Protein AF-A0A1I4ENP5-F1 (afdb_monomer_lite)

pLDDT: mean 80.79, std 13.38, range [38.53, 94.62]

Structure (mmCIF, N/CA/C/O backbone):
data_AF-A0A1I4ENP5-F1
#
_entry.id   AF-A0A1I4ENP5-F1
#
loop_
_atom_site.group_PDB
_atom_site.id
_atom_site.type_symbol
_atom_site.label_atom_id
_atom_site.label_alt_id
_atom_site.label_comp_id
_atom_site.label_asym_id
_atom_site.label_entity_id
_atom_site.label_seq_id
_atom_site.pdbx_PDB_ins_code
_atom_site.Cartn_x
_atom_site.Cartn_y
_atom_site.Cartn_z
_atom_site.occupancy
_atom_site.B_iso_or_equiv
_atom_site.auth_seq_id
_atom_site.auth_comp_id
_atom_site.auth_asym_id
_atom_site.auth_atom_id
_atom_site.pdbx_PDB_model_num
ATOM 1 N N . MET A 1 1 ? 3.172 -10.224 19.661 1.00 40.22 1 MET A N 1
ATOM 2 C CA . MET A 1 1 ? 2.880 -9.260 18.584 1.00 40.22 1 MET A CA 1
ATOM 3 C C . MET A 1 1 ? 2.760 -10.050 17.300 1.00 40.22 1 MET A C 1
ATOM 5 O O . MET A 1 1 ? 3.697 -10.767 16.965 1.00 40.22 1 MET A O 1
ATOM 9 N N . THR A 1 2 ? 1.595 -10.000 16.664 1.00 59.25 2 THR A N 1
ATOM 10 C CA . THR A 1 2 ? 1.286 -10.740 15.434 1.00 59.25 2 THR A CA 1
ATOM 11 C C . THR A 1 2 ? 1.680 -9.872 14.241 1.00 59.25 2 THR A C 1
ATOM 13 O O . THR A 1 2 ? 1.396 -8.676 14.240 1.00 59.25 2 THR A O 1
ATOM 16 N N . ILE A 1 3 ? 2.383 -10.437 13.259 1.00 65.19 3 ILE A N 1
ATOM 17 C CA . ILE A 1 3 ? 2.750 -9.711 12.035 1.00 65.19 3 ILE A CA 1
ATOM 18 C C . ILE A 1 3 ? 1.456 -9.449 11.242 1.00 65.19 3 ILE A C 1
ATOM 20 O O . ILE A 1 3 ? 0.698 -10.401 11.052 1.00 65.19 3 ILE A O 1
ATOM 24 N N . PRO A 1 4 ? 1.172 -8.207 10.806 1.00 72.56 4 PRO A N 1
ATOM 25 C CA . PRO A 1 4 ? -0.016 -7.910 10.012 1.00 72.56 4 PRO A CA 1
ATOM 26 C C . PRO A 1 4 ? 0.021 -8.645 8.670 1.00 72.56 4 PRO A C 1
ATOM 28 O O . PRO A 1 4 ? 1.055 -8.686 7.999 1.00 72.56 4 PRO A O 1
ATOM 31 N N . GLU A 1 5 ? -1.119 -9.205 8.273 1.00 85.06 5 GLU A N 1
ATOM 32 C CA . GLU A 1 5 ? -1.274 -9.782 6.942 1.00 85.06 5 GLU A CA 1
ATOM 33 C C . GLU A 1 5 ? -1.386 -8.645 5.928 1.00 85.06 5 GLU A C 1
ATOM 35 O O . GLU A 1 5 ? -2.223 -7.747 6.071 1.00 85.06 5 GLU A O 1
ATOM 40 N N . LEU A 1 6 ? -0.522 -8.682 4.913 1.00 86.44 6 LEU A N 1
ATOM 41 C CA . LEU A 1 6 ? -0.458 -7.671 3.869 1.00 86.44 6 LEU A CA 1
ATOM 42 C C . LEU A 1 6 ? -0.759 -8.305 2.513 1.00 86.44 6 LEU A C 1
ATOM 44 O O . LEU A 1 6 ? -0.065 -9.225 2.079 1.00 86.44 6 LEU A O 1
ATOM 48 N N . VAL A 1 7 ? -1.778 -7.782 1.835 1.00 91.12 7 VAL A N 1
ATOM 49 C CA . VAL A 1 7 ? -2.186 -8.231 0.503 1.00 91.12 7 VAL A CA 1
ATOM 50 C C . VAL A 1 7 ? -2.119 -7.050 -0.455 1.00 91.12 7 VAL A C 1
ATOM 52 O O . VAL A 1 7 ? -2.799 -6.042 -0.270 1.00 91.12 7 VAL A O 1
ATOM 55 N N . VAL A 1 8 ? -1.305 -7.177 -1.501 1.00 93.06 8 VAL A N 1
ATOM 56 C CA . VAL A 1 8 ? -1.215 -6.187 -2.579 1.00 93.06 8 VAL A CA 1
ATOM 57 C C . VAL A 1 8 ? -2.008 -6.702 -3.771 1.00 93.06 8 VAL A C 1
ATOM 59 O O . VAL A 1 8 ? -1.781 -7.815 -4.241 1.00 93.06 8 VAL A O 1
ATOM 62 N N . ARG A 1 9 ? -2.956 -5.903 -4.268 1.00 93.62 9 ARG A N 1
ATOM 63 C CA . ARG A 1 9 ? -3.754 -6.239 -5.454 1.00 93.62 9 ARG A CA 1
ATOM 64 C C . ARG A 1 9 ? -3.654 -5.129 -6.492 1.00 93.62 9 ARG A C 1
ATOM 66 O O . ARG A 1 9 ? -3.953 -3.966 -6.217 1.00 93.62 9 ARG A O 1
ATOM 73 N N . LYS A 1 10 ? -3.254 -5.494 -7.709 1.00 92.62 10 LYS A N 1
ATOM 74 C CA . LYS A 1 10 ? -3.217 -4.593 -8.865 1.00 92.62 10 LYS A CA 1
ATOM 75 C C . LYS A 1 10 ? -4.636 -4.327 -9.368 1.00 92.62 10 LYS A C 1
ATOM 77 O O . LYS A 1 10 ? -5.397 -5.258 -9.610 1.00 92.62 10 LYS A O 1
ATOM 82 N N . ILE A 1 11 ? -4.976 -3.054 -9.547 1.00 93.44 11 ILE A N 1
ATOM 83 C CA . ILE A 1 11 ? -6.257 -2.606 -10.118 1.00 93.44 11 ILE A CA 1
ATOM 84 C C . ILE A 1 11 ? -6.061 -2.188 -11.579 1.00 93.44 11 ILE A C 1
ATOM 86 O O . ILE A 1 11 ? -6.897 -2.470 -12.432 1.00 93.44 11 ILE A O 1
ATOM 90 N N . SER A 1 12 ? -4.953 -1.505 -11.878 1.00 90.88 12 SER A N 1
ATOM 91 C CA . SER A 1 12 ? -4.570 -1.091 -13.236 1.00 90.88 12 SER A CA 1
ATOM 92 C C . SER A 1 12 ? -3.049 -0.911 -13.336 1.00 90.88 12 SER A C 1
ATOM 94 O O . SER A 1 12 ? -2.335 -1.257 -12.398 1.00 90.88 12 SER A O 1
ATOM 96 N N . ALA A 1 13 ? -2.534 -0.410 -14.464 1.00 83.69 13 ALA A N 1
ATOM 97 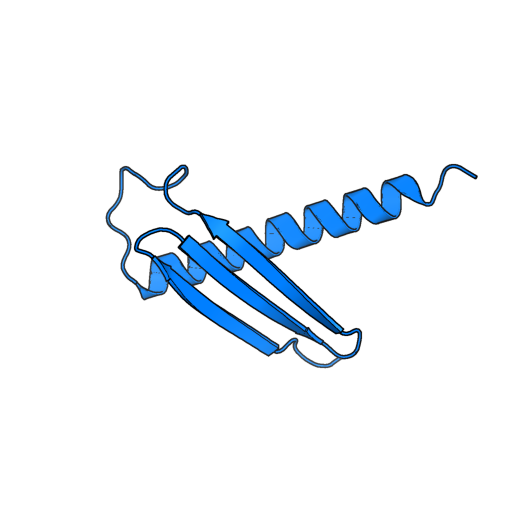C CA . ALA A 1 13 ? -1.092 -0.308 -14.730 1.00 83.69 13 ALA A CA 1
ATOM 98 C C . ALA A 1 13 ? -0.301 0.450 -13.644 1.00 83.69 13 ALA A C 1
ATOM 100 O O . ALA A 1 13 ? 0.843 0.097 -13.355 1.00 83.69 13 ALA A O 1
ATOM 101 N N . ASP A 1 14 ? -0.912 1.466 -13.039 1.00 87.19 14 ASP A N 1
ATOM 102 C CA . ASP A 1 14 ? -0.314 2.328 -12.021 1.00 87.19 14 ASP A CA 1
ATOM 103 C C . ASP A 1 14 ? -1.102 2.344 -10.700 1.00 87.19 14 ASP A C 1
ATOM 105 O O . ASP A 1 14 ? -0.682 3.014 -9.760 1.00 87.19 14 ASP A O 1
ATOM 109 N N . ARG A 1 15 ? -2.240 1.641 -10.606 1.00 90.88 15 ARG A N 1
ATOM 110 C CA . ARG A 1 15 ? -3.116 1.679 -9.422 1.00 90.88 15 ARG A CA 1
ATOM 111 C C . ARG A 1 15 ? -3.157 0.342 -8.711 1.00 90.88 15 ARG A C 1
ATOM 113 O O . ARG A 1 15 ? -3.430 -0.688 -9.330 1.00 90.88 15 ARG A O 1
ATOM 120 N N . TYR A 1 16 ? -2.981 0.403 -7.400 1.00 92.69 16 TYR A N 1
ATOM 121 C CA . TYR A 1 16 ? -2.921 -0.736 -6.497 1.00 92.69 16 TYR A CA 1
ATOM 122 C C . TYR A 1 16 ? -3.828 -0.478 -5.296 1.00 92.69 16 TYR A C 1
ATOM 124 O O . TYR A 1 16 ? -4.044 0.669 -4.902 1.00 92.69 16 TYR A O 1
ATOM 132 N N . VAL A 1 17 ? -4.352 -1.545 -4.706 1.00 94.62 17 VAL A N 1
ATOM 133 C CA . VAL A 1 17 ? -4.891 -1.515 -3.346 1.00 94.62 17 VAL A CA 1
ATOM 134 C C . VAL A 1 17 ? -4.006 -2.380 -2.467 1.00 94.62 17 VAL A C 1
ATOM 136 O O . VAL A 1 17 ? -3.630 -3.489 -2.850 1.00 94.62 17 VAL A O 1
ATOM 139 N N . VAL A 1 18 ? -3.648 -1.843 -1.309 1.00 93.88 18 VAL A N 1
ATOM 140 C CA . VAL A 1 18 ? -2.902 -2.552 -0.276 1.00 93.88 18 VAL A CA 1
ATOM 141 C C . VAL A 1 18 ? -3.838 -2.734 0.903 1.00 93.88 18 VAL A C 1
ATOM 143 O O . VAL A 1 18 ? -4.297 -1.759 1.498 1.00 93.88 18 VAL A O 1
ATOM 146 N N . GLU A 1 19 ? -4.155 -3.984 1.202 1.00 92.81 19 GLU A N 1
ATOM 147 C CA . GLU A 1 19 ? -4.982 -4.362 2.339 1.00 92.81 19 GLU A CA 1
ATOM 148 C C . GLU A 1 19 ? -4.082 -4.821 3.475 1.00 92.81 19 GLU A C 1
ATOM 150 O O . GLU A 1 19 ? -3.245 -5.707 3.299 1.00 92.81 19 GLU A O 1
ATOM 155 N N . MET A 1 20 ? -4.265 -4.204 4.636 1.00 87.75 20 MET A N 1
ATOM 156 C CA . MET A 1 20 ? -3.561 -4.536 5.862 1.00 87.75 20 MET A CA 1
ATOM 157 C C . MET A 1 20 ? -4.587 -4.998 6.884 1.00 87.75 20 MET A C 1
ATOM 159 O O . MET A 1 20 ? -5.484 -4.236 7.247 1.00 87.75 20 MET A O 1
ATOM 163 N N . THR A 1 21 ? -4.471 -6.250 7.321 1.00 86.75 21 THR A N 1
ATOM 164 C CA . THR A 1 21 ? -5.356 -6.828 8.335 1.00 86.75 21 THR A CA 1
ATOM 165 C C . THR A 1 21 ? -4.548 -7.189 9.569 1.00 86.75 21 THR A C 1
ATOM 167 O O . THR A 1 21 ? -3.522 -7.868 9.491 1.00 86.75 21 THR A O 1
ATOM 170 N N . ASN A 1 22 ? -5.007 -6.716 10.721 1.00 82.31 22 ASN A N 1
ATOM 171 C CA . ASN A 1 22 ? -4.480 -7.086 12.026 1.00 82.31 22 ASN A CA 1
ATOM 172 C C . ASN A 1 22 ? -5.637 -7.422 12.982 1.00 82.31 22 ASN A C 1
ATOM 174 O O . ASN A 1 22 ? -6.804 -7.458 12.596 1.00 82.31 22 ASN A O 1
ATOM 178 N N . GLU A 1 23 ? -5.313 -7.667 14.249 1.00 83.69 23 GLU A N 1
ATOM 179 C CA . GLU A 1 23 ? -6.294 -7.982 15.296 1.00 83.69 23 GLU A CA 1
ATOM 180 C C . GLU A 1 23 ? -7.307 -6.855 15.583 1.00 83.69 23 GLU A C 1
ATOM 182 O O . GLU A 1 23 ? -8.356 -7.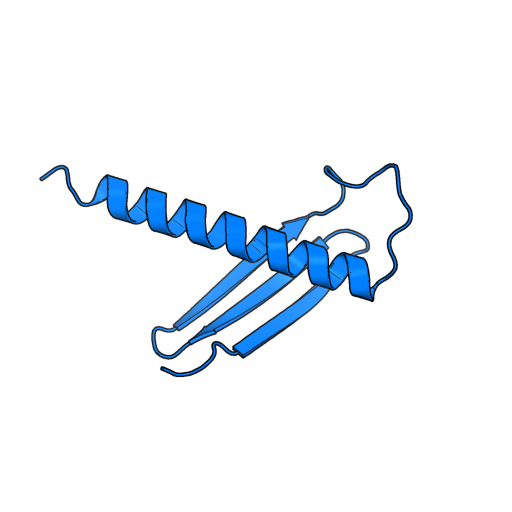113 16.168 1.00 83.69 23 GLU A O 1
ATOM 187 N N . LEU A 1 24 ? -7.020 -5.621 15.153 1.00 79.25 24 LEU A N 1
ATOM 188 C CA . LEU A 1 24 ? -7.872 -4.444 15.344 1.00 79.25 24 LEU A CA 1
ATOM 189 C C . LEU A 1 24 ? -8.805 -4.182 14.152 1.00 79.25 24 LEU A C 1
ATOM 191 O O . LEU A 1 24 ? -9.745 -3.398 14.281 1.00 79.25 24 LEU A O 1
ATOM 195 N N . GLY A 1 25 ? -8.573 -4.829 13.007 1.00 82.19 25 GLY A N 1
ATOM 196 C CA . GLY A 1 25 ? -9.409 -4.712 11.818 1.00 82.19 25 GLY A CA 1
ATOM 197 C C . GLY A 1 25 ? -8.624 -4.724 10.508 1.00 82.19 25 GLY A C 1
ATOM 198 O O . GLY A 1 25 ? -7.424 -5.000 10.468 1.00 82.19 25 GLY A O 1
ATOM 199 N N . SER A 1 26 ? -9.333 -4.413 9.423 1.00 86.38 26 SER A N 1
ATOM 200 C CA . SER A 1 26 ? -8.779 -4.336 8.071 1.00 86.38 26 SER A CA 1
ATOM 201 C C . SER A 1 26 ? -8.825 -2.902 7.556 1.00 86.38 26 SER A C 1
ATOM 203 O O . SER A 1 26 ? -9.863 -2.242 7.622 1.00 86.38 26 SER A O 1
ATOM 205 N N . ILE A 1 27 ? -7.711 -2.437 6.997 1.00 85.75 27 ILE A N 1
ATOM 206 C CA . ILE A 1 27 ? -7.596 -1.147 6.315 1.00 85.75 27 ILE A CA 1
ATOM 207 C C . ILE A 1 27 ? -7.196 -1.416 4.866 1.00 85.75 27 ILE A C 1
ATOM 209 O O . ILE A 1 27 ? -6.276 -2.187 4.604 1.00 85.75 27 ILE A O 1
ATOM 213 N N . ALA A 1 28 ? -7.878 -0.767 3.924 1.00 91.31 28 ALA A N 1
ATOM 214 C CA . ALA A 1 28 ? -7.542 -0.808 2.507 1.00 91.31 28 ALA A CA 1
ATOM 215 C C . ALA A 1 28 ? -7.065 0.575 2.053 1.00 91.31 28 ALA A C 1
ATOM 217 O O . ALA A 1 28 ? -7.815 1.550 2.128 1.00 91.31 28 ALA A O 1
ATOM 218 N N . VAL A 1 29 ? -5.829 0.657 1.563 1.00 90.81 29 VAL A N 1
ATOM 219 C CA . VAL A 1 29 ? -5.228 1.899 1.064 1.00 90.81 29 VAL A CA 1
ATOM 220 C C . VAL A 1 29 ? -5.099 1.823 -0.451 1.00 90.81 29 VAL A C 1
ATOM 222 O O . VAL A 1 29 ? -4.478 0.910 -0.993 1.00 90.81 29 VAL A O 1
ATOM 225 N N . TYR A 1 30 ? -5.688 2.794 -1.145 1.00 91.88 30 TYR A N 1
ATOM 226 C CA . TYR A 1 30 ? -5.622 2.896 -2.600 1.00 91.88 30 TYR A CA 1
ATOM 227 C C . TYR A 1 30 ? -4.440 3.775 -3.005 1.00 91.88 30 TYR A C 1
ATOM 229 O O . TYR A 1 30 ? -4.391 4.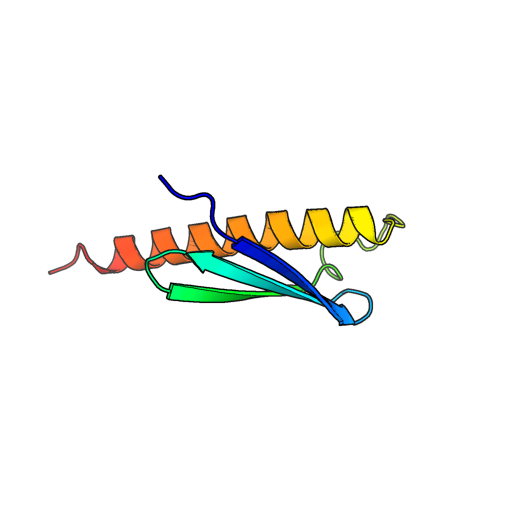954 -2.659 1.00 91.88 30 TYR A O 1
ATOM 237 N N . VAL A 1 31 ? -3.512 3.211 -3.774 1.00 91.06 31 VAL A N 1
ATOM 238 C CA . VAL A 1 31 ? -2.268 3.866 -4.192 1.00 91.06 31 VAL A CA 1
ATOM 239 C C . VAL A 1 31 ? -2.251 4.041 -5.711 1.00 91.06 31 VAL A C 1
ATOM 241 O O . VAL A 1 31 ? -2.603 3.122 -6.452 1.00 91.06 31 VAL A O 1
ATOM 244 N N . SER A 1 32 ? -1.829 5.218 -6.187 1.00 90.19 32 SER A N 1
ATOM 245 C CA . SER A 1 32 ? -1.499 5.473 -7.598 1.00 90.19 32 SER A CA 1
ATOM 246 C C . SER A 1 32 ? -0.023 5.850 -7.715 1.00 90.19 32 SER A C 1
ATOM 248 O O . SER A 1 32 ? 0.447 6.769 -7.045 1.00 90.19 32 SER A O 1
ATOM 250 N N . LEU A 1 33 ? 0.699 5.125 -8.567 1.00 86.56 33 LEU A N 1
ATOM 251 C CA . LEU A 1 33 ? 2.125 5.305 -8.840 1.00 86.56 33 LEU A CA 1
ATOM 252 C C . LEU A 1 33 ? 2.391 6.248 -10.026 1.00 86.56 33 LEU A C 1
ATOM 254 O O . LEU A 1 33 ? 3.535 6.660 -10.205 1.00 86.56 33 LEU A O 1
ATOM 258 N N . ALA A 1 34 ? 1.362 6.635 -10.796 1.00 76.00 34 ALA A N 1
ATOM 259 C CA . ALA A 1 34 ? 1.513 7.444 -12.013 1.00 76.00 34 ALA A CA 1
ATOM 260 C C . ALA A 1 34 ? 2.218 8.787 -11.783 1.00 76.00 34 ALA A C 1
ATOM 262 O O . ALA A 1 34 ? 2.913 9.274 -12.658 1.00 76.00 34 ALA A O 1
ATOM 263 N N . LYS A 1 35 ? 2.068 9.405 -10.607 1.00 62.44 35 LYS A N 1
ATOM 264 C CA . LYS A 1 35 ? 2.621 10.748 -10.366 1.00 62.44 35 LYS A CA 1
ATOM 265 C C . LYS A 1 35 ? 4.064 10.782 -9.865 1.00 62.44 35 LYS A C 1
ATOM 267 O O . LYS A 1 35 ? 4.626 11.866 -9.783 1.00 62.44 35 LYS A O 1
ATOM 272 N N . ILE A 1 36 ? 4.636 9.650 -9.454 1.00 59.41 36 ILE A N 1
ATOM 273 C CA . ILE A 1 36 ? 5.893 9.641 -8.681 1.00 59.41 36 ILE A CA 1
ATOM 274 C C . ILE A 1 36 ? 7.050 9.024 -9.485 1.00 59.41 36 ILE A C 1
ATOM 276 O O . ILE A 1 36 ? 8.211 9.291 -9.189 1.00 59.41 36 ILE A O 1
ATOM 280 N N . TYR A 1 37 ? 6.747 8.224 -10.509 1.00 63.88 37 TYR A N 1
ATOM 281 C CA . TYR A 1 37 ? 7.700 7.271 -11.084 1.00 63.88 37 TYR A CA 1
ATOM 282 C C . TYR A 1 37 ? 7.712 7.245 -12.627 1.00 63.88 37 TYR A C 1
ATOM 284 O O . TYR A 1 37 ? 8.223 6.289 -13.204 1.00 63.88 37 TYR A O 1
ATOM 292 N N . ASP A 1 38 ? 7.159 8.276 -13.281 1.00 60.94 38 ASP A N 1
ATOM 293 C CA . ASP A 1 38 ? 6.888 8.337 -14.735 1.00 60.94 38 ASP A CA 1
ATOM 294 C C . ASP A 1 38 ? 8.145 8.135 -15.614 1.00 60.94 38 ASP A C 1
ATOM 296 O O . ASP A 1 38 ? 8.064 7.572 -16.700 1.00 60.94 38 ASP A O 1
ATOM 300 N N . ASP A 1 39 ? 9.336 8.468 -15.103 1.00 60.78 39 ASP A N 1
ATOM 301 C CA . ASP A 1 39 ? 10.574 8.445 -15.896 1.00 60.78 39 ASP A CA 1
ATOM 302 C C . ASP A 1 39 ? 11.345 7.109 -15.868 1.00 60.78 39 ASP A C 1
ATOM 304 O O . ASP A 1 39 ? 12.334 6.954 -16.590 1.00 60.78 39 ASP A O 1
ATOM 308 N N . ARG A 1 40 ? 10.946 6.130 -15.040 1.00 70.94 40 ARG A N 1
ATOM 309 C CA . ARG A 1 40 ? 11.670 4.851 -14.905 1.00 70.94 40 ARG A CA 1
ATOM 310 C C . ARG A 1 40 ? 10.740 3.655 -15.084 1.00 70.94 40 ARG A C 1
ATOM 312 O O . ARG A 1 40 ? 9.732 3.517 -14.399 1.00 70.94 40 ARG A O 1
ATOM 319 N N . GLU A 1 41 ? 11.110 2.737 -15.976 1.00 77.19 41 GLU A N 1
ATOM 320 C CA . GLU A 1 41 ? 10.413 1.456 -16.103 1.00 77.19 41 GLU A CA 1
ATOM 321 C C . GLU A 1 41 ? 10.720 0.566 -14.891 1.00 77.19 41 GLU A C 1
ATOM 323 O O . GLU A 1 41 ? 11.798 -0.014 -14.777 1.00 77.19 41 GLU A O 1
ATOM 328 N N . TYR A 1 42 ? 9.762 0.479 -13.969 1.00 81.50 42 TYR A N 1
ATOM 329 C CA . TYR A 1 42 ? 9.779 -0.469 -12.854 1.00 81.50 42 TYR A CA 1
ATOM 330 C C . TYR A 1 42 ? 9.124 -1.790 -13.254 1.00 81.50 42 TYR A C 1
ATOM 332 O O . TYR A 1 42 ? 8.043 -1.790 -13.862 1.00 81.50 42 TYR A O 1
ATOM 340 N N . SER A 1 43 ? 9.735 -2.899 -12.839 1.00 88.06 43 SER A N 1
ATOM 341 C CA . SER A 1 43 ? 9.137 -4.234 -12.908 1.00 88.06 43 SER A CA 1
ATOM 342 C C . SER A 1 43 ? 7.865 -4.329 -12.057 1.00 88.06 43 SER A C 1
ATOM 344 O O . SER A 1 43 ? 7.613 -3.500 -11.181 1.00 88.06 43 SER A O 1
ATOM 346 N N . GLU A 1 44 ? 7.048 -5.358 -12.292 1.00 84.25 44 GLU A N 1
ATOM 347 C CA . GLU A 1 44 ? 5.814 -5.558 -11.522 1.00 84.25 44 GLU A CA 1
ATOM 348 C C . GLU A 1 44 ? 6.087 -5.710 -10.016 1.00 84.25 44 GLU A C 1
ATOM 350 O O . GLU A 1 44 ? 5.448 -5.030 -9.217 1.00 84.25 44 GLU A O 1
ATOM 355 N N . ALA A 1 45 ? 7.107 -6.487 -9.639 1.00 87.88 45 ALA A N 1
ATOM 356 C CA . ALA A 1 45 ? 7.505 -6.669 -8.242 1.00 87.88 45 ALA A CA 1
ATOM 357 C C . ALA A 1 45 ? 7.988 -5.361 -7.581 1.00 87.88 45 ALA A C 1
ATOM 359 O O . ALA A 1 45 ? 7.679 -5.086 -6.418 1.00 87.88 45 ALA A O 1
ATOM 360 N N . GLU A 1 46 ? 8.723 -4.518 -8.314 1.00 89.88 46 GLU A N 1
ATOM 361 C CA . GLU A 1 46 ? 9.139 -3.204 -7.809 1.00 89.88 46 GLU A CA 1
ATOM 362 C C . GLU A 1 46 ? 7.936 -2.277 -7.621 1.00 89.88 46 GLU A C 1
ATOM 364 O O . GLU A 1 46 ? 7.847 -1.593 -6.604 1.00 89.88 46 GLU A O 1
ATOM 369 N N . ARG A 1 47 ? 6.973 -2.285 -8.551 1.00 88.06 47 ARG A N 1
ATOM 370 C CA . ARG A 1 47 ? 5.738 -1.498 -8.417 1.00 88.06 47 ARG A CA 1
ATOM 371 C C . ARG A 1 47 ? 4.906 -1.948 -7.220 1.00 88.06 47 ARG A C 1
ATOM 373 O O . ARG A 1 47 ? 4.408 -1.101 -6.487 1.00 88.06 47 ARG A O 1
ATOM 380 N N . GLU A 1 48 ? 4.787 -3.250 -6.981 1.00 89.62 48 GLU A N 1
ATOM 381 C CA . GLU A 1 48 ? 4.097 -3.783 -5.798 1.00 89.62 48 GLU A CA 1
ATOM 382 C C . GLU A 1 48 ? 4.790 -3.369 -4.497 1.00 89.62 48 GLU A C 1
ATOM 384 O O . GLU A 1 48 ? 4.134 -2.930 -3.550 1.00 89.62 48 GLU A O 1
ATOM 389 N N . THR A 1 49 ? 6.123 -3.425 -4.472 1.00 91.25 49 THR A N 1
ATOM 390 C CA . THR A 1 49 ? 6.921 -2.968 -3.328 1.00 91.25 49 THR A CA 1
ATOM 391 C C . THR A 1 49 ? 6.713 -1.474 -3.070 1.00 91.25 49 THR A C 1
ATOM 393 O O . THR A 1 49 ? 6.461 -1.066 -1.938 1.00 91.25 49 THR A O 1
ATOM 396 N N . LEU A 1 50 ? 6.753 -0.648 -4.119 1.00 91.00 50 LEU A N 1
ATOM 397 C CA . LEU A 1 50 ? 6.511 0.794 -4.023 1.00 91.00 50 LEU A CA 1
ATOM 398 C C . LEU A 1 50 ? 5.081 1.111 -3.574 1.00 91.00 50 LEU A C 1
ATOM 400 O O . LEU A 1 50 ? 4.882 2.006 -2.754 1.00 91.00 50 LEU A O 1
ATOM 404 N N . ALA A 1 51 ? 4.089 0.369 -4.071 1.00 90.50 51 ALA A N 1
ATOM 405 C CA . ALA A 1 51 ? 2.707 0.503 -3.629 1.00 90.50 51 ALA A CA 1
ATOM 406 C C . ALA A 1 51 ? 2.569 0.201 -2.130 1.00 90.50 51 ALA A C 1
ATOM 408 O O . ALA A 1 51 ? 1.899 0.948 -1.420 1.00 90.50 51 ALA A O 1
ATOM 409 N N . CYS A 1 52 ? 3.247 -0.838 -1.635 1.00 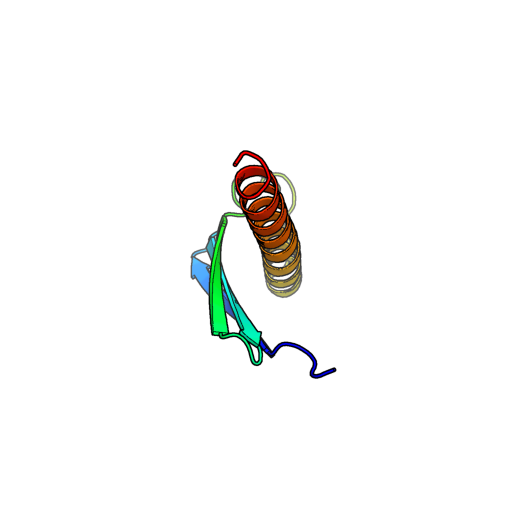90.81 52 CYS A N 1
ATOM 410 C CA . CYS A 1 52 ? 3.275 -1.175 -0.214 1.00 90.81 52 CYS A CA 1
ATOM 411 C C . CYS A 1 52 ? 3.903 -0.059 0.635 1.00 90.81 52 CYS A C 1
ATOM 413 O O . CYS A 1 52 ? 3.305 0.366 1.622 1.00 90.81 52 CYS A O 1
ATOM 415 N N . LEU A 1 53 ? 5.062 0.467 0.225 1.00 91.38 53 LEU A N 1
ATOM 416 C CA . LEU A 1 53 ? 5.734 1.559 0.939 1.00 91.38 53 LEU A CA 1
ATOM 417 C C . LEU A 1 53 ? 4.853 2.810 1.012 1.00 91.38 53 LEU A C 1
ATOM 419 O O . LEU A 1 53 ? 4.651 3.367 2.088 1.00 91.38 53 LEU A O 1
ATOM 423 N N . ARG A 1 54 ? 4.246 3.206 -0.112 1.00 91.12 54 ARG A N 1
ATOM 424 C CA . ARG A 1 54 ? 3.334 4.356 -0.143 1.00 91.12 54 ARG A CA 1
ATOM 425 C C . ARG A 1 54 ? 2.074 4.144 0.687 1.00 91.12 54 ARG A C 1
ATOM 427 O O . ARG A 1 54 ? 1.592 5.089 1.303 1.00 91.12 54 ARG A O 1
ATOM 434 N N . ALA A 1 55 ? 1.539 2.927 0.721 1.00 89.75 55 ALA A N 1
ATOM 435 C CA . ALA A 1 55 ? 0.399 2.613 1.571 1.00 89.75 55 ALA A CA 1
ATOM 436 C C . ALA A 1 55 ? 0.733 2.748 3.063 1.00 89.75 55 ALA A C 1
ATOM 438 O O . ALA A 1 55 ? -0.099 3.245 3.818 1.00 89.75 55 ALA A O 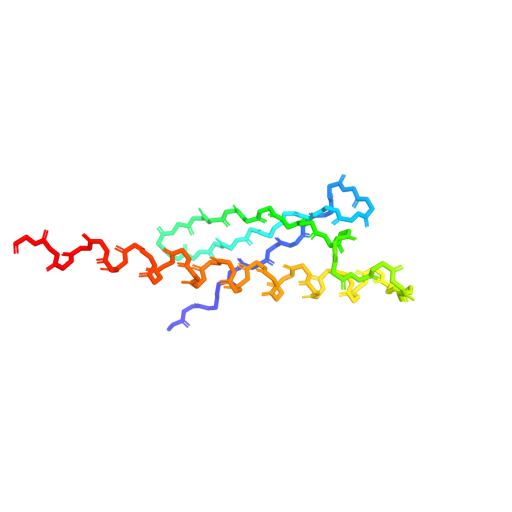1
ATOM 439 N N . GLN A 1 56 ? 1.939 2.345 3.479 1.00 87.69 56 GLN A N 1
ATOM 440 C CA . GLN A 1 56 ? 2.399 2.495 4.862 1.00 87.69 56 GLN A CA 1
ATOM 441 C C . GLN A 1 56 ? 2.573 3.963 5.257 1.00 87.69 56 GLN A C 1
ATOM 443 O O . GLN A 1 56 ? 2.095 4.351 6.317 1.00 87.69 56 GLN A O 1
ATOM 448 N N . GLU A 1 57 ? 3.193 4.780 4.399 1.00 89.38 57 GLU A N 1
ATOM 449 C CA . GLU A 1 57 ? 3.329 6.227 4.628 1.00 89.38 57 GLU A CA 1
ATOM 450 C C . GLU A 1 57 ? 1.959 6.891 4.805 1.00 89.38 57 GLU A C 1
ATOM 452 O O . GLU A 1 57 ? 1.720 7.561 5.803 1.00 89.38 57 GLU A O 1
ATOM 457 N N . LEU A 1 58 ? 1.018 6.623 3.893 1.00 87.12 58 LEU A N 1
ATOM 458 C CA . LEU A 1 58 ? -0.338 7.167 3.990 1.00 87.12 58 LEU A CA 1
ATOM 459 C C . LEU A 1 58 ? -1.055 6.695 5.260 1.00 87.12 58 LEU A C 1
ATOM 461 O O . LEU A 1 58 ? -1.737 7.485 5.906 1.00 87.12 58 LEU A O 1
ATOM 465 N N . ALA A 1 59 ? -0.923 5.418 5.627 1.00 83.44 59 ALA A N 1
ATOM 466 C CA . ALA A 1 59 ? -1.531 4.893 6.847 1.00 83.44 59 ALA A CA 1
ATOM 467 C C . ALA A 1 59 ? -0.970 5.572 8.108 1.00 83.44 59 ALA A C 1
ATOM 469 O O . ALA A 1 59 ? -1.737 5.854 9.029 1.00 83.44 59 ALA A O 1
ATOM 470 N N . LEU A 1 60 ? 0.335 5.866 8.129 1.00 84.75 60 LEU A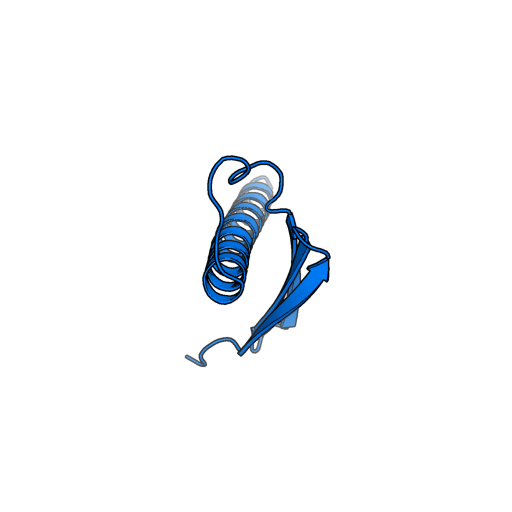 N 1
ATOM 471 C CA . LEU A 1 60 ? 0.981 6.597 9.214 1.00 84.75 60 LEU A CA 1
ATOM 472 C C . LEU A 1 60 ? 0.478 8.044 9.283 1.00 84.75 60 LEU A C 1
ATOM 474 O O . LEU A 1 60 ? 0.018 8.456 10.343 1.00 84.75 60 LEU A O 1
ATOM 478 N N . ASP A 1 61 ? 0.445 8.763 8.157 1.00 85.69 61 ASP A N 1
ATOM 479 C CA . ASP A 1 61 ? -0.090 10.132 8.084 1.00 85.69 61 ASP A CA 1
ATOM 480 C C . ASP A 1 61 ? -1.539 10.201 8.603 1.00 85.69 61 ASP A C 1
ATOM 482 O O . ASP A 1 61 ? -1.929 11.128 9.318 1.00 85.69 61 ASP A O 1
ATOM 486 N N . PHE A 1 62 ? -2.361 9.200 8.263 1.00 77.69 62 PHE A N 1
ATOM 487 C CA . PHE A 1 62 ? -3.733 9.095 8.760 1.00 77.69 62 PHE A CA 1
ATOM 488 C C . PHE A 1 62 ? -3.796 8.835 10.268 1.00 77.69 62 PHE A C 1
ATOM 490 O O . PHE A 1 62 ? -4.636 9.437 10.942 1.00 77.69 62 PHE A O 1
ATOM 497 N N . ALA A 1 63 ? -2.939 7.960 10.799 1.00 79.38 63 ALA A N 1
ATOM 498 C CA . ALA A 1 63 ? -2.862 7.691 12.232 1.00 79.38 63 ALA A CA 1
ATOM 499 C C . ALA A 1 63 ? -2.427 8.945 13.010 1.00 79.38 63 ALA A C 1
ATOM 501 O O . ALA A 1 63 ? -3.089 9.328 13.975 1.00 79.38 63 ALA A O 1
ATOM 502 N N . GLU A 1 64 ? -1.396 9.644 12.531 1.00 83.62 64 GLU A N 1
ATOM 503 C CA . GLU A 1 64 ? -0.906 10.892 13.124 1.00 83.62 64 GLU A CA 1
ATOM 504 C C . GLU A 1 64 ? -1.975 11.997 13.097 1.00 83.62 64 GLU A C 1
ATOM 506 O O . GLU A 1 64 ? -2.221 12.677 14.099 1.00 83.62 64 GLU A O 1
ATOM 511 N N . ALA A 1 65 ? -2.683 12.157 11.974 1.00 78.19 65 ALA A N 1
ATOM 512 C CA . ALA A 1 65 ? -3.767 13.130 11.859 1.00 78.19 65 ALA A CA 1
ATOM 513 C C . ALA A 1 65 ? -4.974 12.794 12.755 1.00 78.19 65 ALA A C 1
ATOM 515 O O . ALA A 1 65 ? -5.676 13.704 13.211 1.00 78.19 65 ALA A O 1
ATOM 516 N N . ALA A 1 66 ? -5.239 11.507 13.003 1.00 74.50 66 ALA A N 1
ATOM 517 C CA . ALA A 1 66 ? -6.290 11.063 13.914 1.00 74.50 66 ALA A CA 1
ATOM 518 C C . ALA A 1 66 ? -5.930 11.355 15.381 1.00 74.50 66 ALA A C 1
ATOM 520 O O . ALA A 1 66 ? -6.769 11.889 16.109 1.00 74.50 66 ALA A O 1
ATOM 521 N N . GLU A 1 67 ? -4.688 11.091 15.798 1.00 72.00 67 GLU A N 1
ATOM 522 C CA . GLU A 1 67 ? -4.208 11.417 17.148 1.00 72.00 67 GLU A CA 1
ATOM 523 C C . GLU A 1 67 ? -4.185 12.929 17.399 1.00 72.00 67 GLU A C 1
ATOM 525 O O . GLU A 1 67 ? -4.656 13.390 18.440 1.00 72.00 67 GLU A O 1
ATOM 530 N N . SER A 1 68 ? -3.742 13.725 16.419 1.00 66.81 68 SER A N 1
ATOM 531 C CA . SER A 1 68 ? -3.691 15.190 16.528 1.00 66.81 68 SER A CA 1
ATOM 532 C C . SER A 1 68 ? -5.069 15.837 16.765 1.00 66.81 68 SER A C 1
ATOM 534 O O . SER A 1 68 ? -5.160 16.889 17.400 1.00 66.81 68 SER A O 1
ATOM 536 N N . LYS A 1 69 ? -6.165 15.201 16.323 1.00 58.66 69 LYS A N 1
ATOM 537 C CA . LYS A 1 69 ? -7.541 15.674 16.571 1.00 58.66 69 LYS A CA 1
ATOM 538 C C . LYS A 1 69 ? -8.097 15.293 17.945 1.00 58.66 69 LYS A C 1
ATOM 540 O O . LYS A 1 69 ? -9.108 15.865 18.344 1.00 58.66 69 LYS A O 1
ATOM 545 N N . SER A 1 70 ? -7.472 14.360 18.664 1.00 52.28 70 SER A N 1
ATOM 546 C CA . SER A 1 70 ? -8.005 13.827 19.924 1.00 52.28 70 SER A CA 1
ATOM 547 C C . SER A 1 70 ? -7.565 14.604 21.178 1.00 52.28 70 SER A C 1
ATOM 549 O O . SER A 1 70 ? -8.084 14.331 22.257 1.00 52.28 70 SER A O 1
ATOM 551 N N . THR A 1 71 ? -6.644 15.569 21.062 1.00 56.78 71 THR A N 1
ATOM 552 C CA . THR A 1 71 ? -6.044 16.300 22.205 1.00 56.78 71 THR A CA 1
ATOM 553 C C . THR A 1 71 ? -6.650 17.685 22.467 1.00 56.78 71 THR A C 1
ATOM 555 O O . THR A 1 71 ? -6.273 18.351 23.427 1.00 56.78 71 THR A O 1
ATOM 558 N N . LEU A 1 72 ? -7.581 18.146 21.626 1.00 49.16 72 LEU A N 1
ATOM 559 C CA . LEU A 1 72 ? -8.332 19.389 21.836 1.00 49.16 72 LEU A CA 1
ATOM 560 C C . LEU A 1 72 ? -9.714 19.056 22.403 1.00 49.16 72 LEU A C 1
ATOM 562 O O . LEU A 1 72 ? -10.714 19.011 21.686 1.00 49.16 72 LEU A O 1
ATOM 566 N N . SER A 1 73 ? -9.759 18.776 23.701 1.00 38.53 73 SER A N 1
ATOM 567 C CA . SER A 1 73 ? -10.972 18.754 24.525 1.00 38.53 73 SER A CA 1
ATOM 568 C C . SER A 1 73 ? -10.623 19.213 25.932 1.00 38.53 73 SER A C 1
ATOM 570 O O . SER A 1 73 ? -9.627 18.689 26.476 1.00 38.53 73 SER A O 1
#

Secondary structure (DSSP, 8-state):
-PPPEEEEEE-SSSEEEEEEEETTEEEEEEEE-TTT-TTS---HHHHHHHHHHHHHHHHHHHHHHHHHTSS--

Sequence (73 aa):
MTIPELVVRKISADRYVVEMTNELGSIAVYVSLAKIYDDREYSEAERETLACLRAQELALDFAEAAESKSTLS

Organism: NCBI:txid335020

Radius of gyration: 14.35 Å; chains: 1; bounding box: 23×30×41 Å

Foldseek 3Di:
DDDWDWDWDDPDPFWIWIWTQDPVGIDIDIDGRCPPQVPDDDDPVRSSVVRVVVSVVVVVVVVVVVVVVPPPD